Protein AF-A0A392STR0-F1 (afdb_monomer_lite)

Organism: NCBI:txid97028

Secondary structure (DSSP, 8-state):
------------TTSSS---HHHHHHHTT--GGG-----SSPEEPTTS-EE----

Structure (mmCIF, N/CA/C/O backbone):
data_AF-A0A392STR0-F1
#
_entry.id   AF-A0A392STR0-F1
#
loop_
_atom_site.group_PDB
_atom_site.id
_atom_site.type_symbol
_atom_site.label_atom_id
_atom_site.label_alt_id
_atom_site.label_comp_id
_atom_site.label_asym_id
_atom_site.label_entity_id
_atom_site.label_seq_id
_atom_site.pdbx_PDB_ins_code
_atom_site.Cartn_x
_atom_site.Cartn_y
_atom_site.Cartn_z
_atom_site.occupancy
_atom_site.B_iso_or_equiv
_atom_site.auth_seq_id
_atom_site.auth_comp_id
_atom_site.auth_asym_id
_atom_site.auth_atom_id
_atom_site.pdbx_PDB_model_num
ATOM 1 N N . MET A 1 1 ? -3.780 -20.893 -14.437 1.00 46.91 1 MET A N 1
ATOM 2 C CA . MET A 1 1 ? -4.008 -19.814 -13.452 1.00 46.91 1 MET A CA 1
ATOM 3 C C . MET A 1 1 ? -2.669 -19.534 -12.791 1.00 46.91 1 MET A C 1
ATOM 5 O O . MET A 1 1 ? -2.045 -20.489 -12.350 1.00 46.91 1 MET A O 1
ATOM 9 N N . ALA A 1 2 ? -2.164 -18.302 -12.842 1.00 57.78 2 ALA A N 1
ATOM 10 C CA . ALA A 1 2 ? -0.882 -17.971 -12.221 1.00 57.78 2 ALA A CA 1
ATOM 11 C C . ALA A 1 2 ? -1.111 -17.704 -10.727 1.00 57.78 2 ALA A C 1
ATOM 13 O O . ALA A 1 2 ? -1.893 -16.827 -10.369 1.00 57.78 2 ALA A O 1
ATOM 14 N N . ASN A 1 3 ? -0.474 -18.502 -9.871 1.00 62.44 3 ASN A N 1
ATOM 15 C CA . ASN A 1 3 ? -0.537 -18.341 -8.423 1.00 62.44 3 ASN A CA 1
ATOM 16 C C . ASN A 1 3 ? 0.466 -17.255 -8.022 1.00 62.44 3 ASN A C 1
ATOM 18 O O . ASN A 1 3 ? 1.672 -17.477 -8.106 1.00 62.44 3 ASN A O 1
ATOM 22 N N . PHE A 1 4 ? -0.023 -16.086 -7.618 1.00 63.56 4 PHE A N 1
ATOM 23 C CA . PHE A 1 4 ? 0.825 -15.007 -7.119 1.00 63.56 4 PHE A CA 1
ATOM 24 C C . PHE A 1 4 ? 0.854 -15.031 -5.592 1.00 63.56 4 PHE A C 1
ATOM 26 O O . PHE A 1 4 ? -0.188 -14.977 -4.942 1.00 63.56 4 PHE A O 1
ATOM 33 N N . GLU A 1 5 ? 2.053 -15.084 -5.018 1.00 69.38 5 GLU A N 1
ATOM 34 C CA . GLU A 1 5 ? 2.256 -14.860 -3.590 1.00 69.38 5 GLU A CA 1
ATOM 35 C C . GLU A 1 5 ? 2.244 -13.348 -3.326 1.00 69.38 5 GLU A C 1
ATOM 37 O O . GLU A 1 5 ? 3.225 -12.636 -3.570 1.00 69.38 5 GLU A O 1
ATOM 42 N N . VAL A 1 6 ? 1.101 -12.832 -2.871 1.00 65.12 6 VAL A N 1
ATOM 43 C CA . VAL A 1 6 ? 0.951 -11.410 -2.549 1.00 65.12 6 VAL A CA 1
ATOM 44 C C . VAL A 1 6 ? 1.615 -11.136 -1.204 1.00 65.12 6 VAL A C 1
ATOM 46 O O . VAL A 1 6 ? 1.064 -11.432 -0.150 1.00 65.12 6 VAL A O 1
ATOM 49 N N . ARG A 1 7 ? 2.818 -10.557 -1.244 1.00 68.81 7 ARG A N 1
ATOM 50 C CA . ARG A 1 7 ? 3.585 -10.205 -0.035 1.00 68.81 7 ARG A CA 1
ATOM 51 C C . ARG A 1 7 ? 3.301 -8.794 0.478 1.00 68.81 7 ARG A C 1
ATOM 53 O O . ARG A 1 7 ? 3.589 -8.500 1.633 1.00 68.81 7 ARG A O 1
ATOM 60 N N . ARG A 1 8 ? 2.796 -7.900 -0.380 1.00 66.75 8 ARG A N 1
ATOM 61 C CA . ARG A 1 8 ? 2.522 -6.488 -0.067 1.00 66.75 8 ARG A CA 1
ATOM 62 C C . ARG A 1 8 ? 1.353 -5.999 -0.918 1.00 66.75 8 ARG A C 1
ATOM 64 O O . ARG A 1 8 ? 1.288 -6.325 -2.100 1.00 66.75 8 ARG A O 1
ATOM 71 N N . VAL A 1 9 ? 0.474 -5.200 -0.323 1.00 69.25 9 VAL A N 1
ATOM 72 C CA . VAL A 1 9 ? -0.623 -4.507 -1.012 1.00 69.25 9 VAL A CA 1
ATOM 73 C C . VAL A 1 9 ? -0.378 -3.012 -0.874 1.00 69.25 9 VAL A C 1
ATOM 75 O O . VAL A 1 9 ? -0.058 -2.542 0.216 1.00 69.25 9 VAL A O 1
ATOM 78 N N . LEU A 1 10 ? -0.489 -2.281 -1.981 1.00 67.38 10 LEU A N 1
ATOM 79 C CA . LEU A 1 10 ? -0.421 -0.824 -1.995 1.00 67.38 10 LEU A CA 1
ATOM 80 C C . LEU A 1 10 ? -1.821 -0.269 -2.175 1.00 67.38 10 LEU A C 1
ATOM 82 O O . LEU A 1 10 ? -2.524 -0.642 -3.110 1.00 67.38 10 LEU A O 1
ATOM 86 N N . VAL A 1 11 ? -2.210 0.589 -1.240 1.00 67.44 11 VAL A N 1
ATOM 87 C CA . VAL A 1 11 ? -3.484 1.296 -1.257 1.00 67.44 11 VAL A CA 1
ATOM 88 C C . VAL A 1 11 ? -3.167 2.736 -1.622 1.00 67.44 11 VAL A C 1
ATOM 90 O O . VAL A 1 11 ? -2.483 3.419 -0.866 1.00 67.44 11 VAL A O 1
ATOM 93 N N . ASP A 1 12 ? -3.600 3.158 -2.807 1.00 64.19 12 ASP A N 1
ATOM 94 C CA . ASP A 1 12 ? -3.462 4.536 -3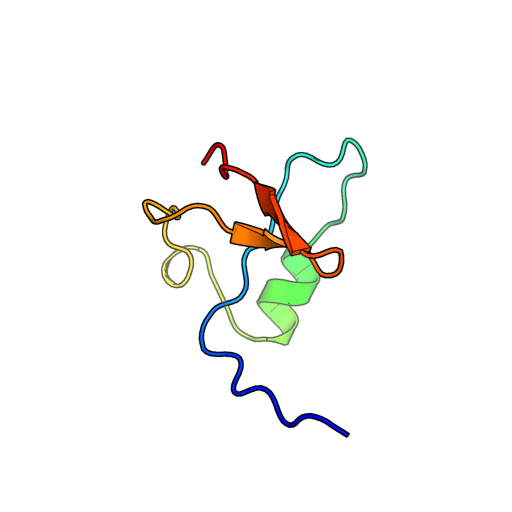.269 1.00 64.19 12 ASP A CA 1
ATOM 95 C C . ASP A 1 12 ? -4.695 5.344 -2.821 1.00 64.19 12 ASP A C 1
ATOM 97 O O . ASP A 1 12 ? -5.806 5.039 -3.269 1.00 64.19 12 ASP A O 1
ATOM 101 N N . PRO A 1 13 ? -4.543 6.348 -1.936 1.00 55.97 13 PRO A N 1
ATOM 102 C CA . PRO A 1 13 ? -5.636 7.235 -1.549 1.00 55.97 13 PRO A CA 1
ATOM 103 C C . PRO A 1 13 ? -5.949 8.299 -2.618 1.00 55.97 13 PRO A C 1
ATOM 105 O O . PRO A 1 13 ? -6.898 9.057 -2.451 1.00 55.97 13 PRO A O 1
ATOM 108 N N . GLY A 1 14 ? -5.176 8.386 -3.707 1.00 56.22 14 GLY A N 1
ATOM 109 C CA . GLY A 1 14 ? -5.267 9.430 -4.732 1.00 56.22 14 GLY A CA 1
ATOM 110 C C . GLY A 1 14 ? -6.495 9.378 -5.650 1.00 56.22 14 GLY A C 1
ATOM 111 O O . GLY A 1 14 ? -6.629 10.223 -6.537 1.00 56.22 14 GLY A O 1
ATOM 112 N N . SER A 1 15 ? -7.412 8.423 -5.463 1.00 56.50 15 SER A N 1
ATOM 113 C CA . SER A 1 15 ? -8.712 8.464 -6.136 1.00 56.50 15 SER A CA 1
ATOM 114 C C . SER A 1 15 ? -9.591 9.534 -5.485 1.00 56.50 15 SER A C 1
ATOM 116 O O . SER A 1 15 ? -9.784 9.534 -4.277 1.00 56.50 15 SER A O 1
ATOM 118 N N . SER A 1 16 ? -10.178 10.431 -6.281 1.00 53.38 16 SER A N 1
ATOM 119 C CA . SER A 1 16 ? -11.138 11.453 -5.824 1.00 53.38 16 SER A CA 1
ATOM 120 C C . SER A 1 16 ? -12.461 10.883 -5.292 1.00 53.38 16 SER A C 1
ATOM 122 O O . SER A 1 16 ? -13.356 11.635 -4.906 1.00 53.38 16 SER A O 1
ATOM 124 N N . VAL A 1 17 ? -12.600 9.558 -5.298 1.00 54.31 17 VAL A N 1
ATOM 125 C CA . VAL A 1 17 ? -13.665 8.833 -4.623 1.00 54.31 17 VAL A CA 1
ATOM 126 C C . VAL A 1 17 ? -13.162 8.509 -3.227 1.00 54.31 17 VAL A C 1
ATOM 128 O O . VAL A 1 17 ? -12.135 7.850 -3.084 1.00 54.31 17 VAL A O 1
ATOM 131 N N . 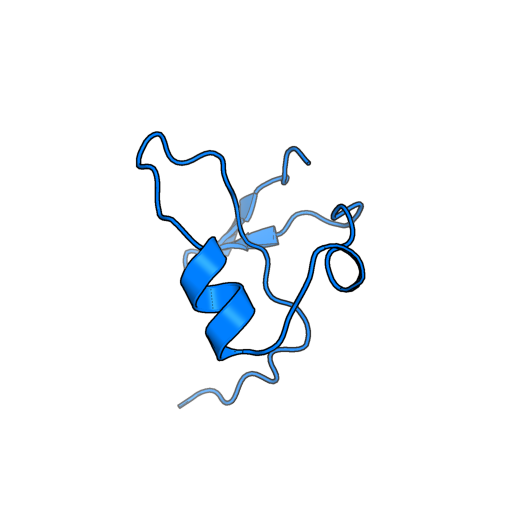ASP A 1 18 ? -13.911 8.940 -2.215 1.00 53.44 18 ASP A N 1
ATOM 132 C CA . ASP A 1 18 ? -13.752 8.520 -0.824 1.00 53.44 18 ASP A CA 1
ATOM 133 C C . ASP A 1 18 ? -14.067 7.016 -0.724 1.00 53.44 18 ASP A C 1
ATOM 135 O O . ASP A 1 18 ? -15.139 6.584 -0.298 1.00 53.44 18 ASP A O 1
ATOM 139 N N . ILE A 1 19 ? -13.166 6.182 -1.250 1.00 55.19 19 ILE A N 1
ATOM 140 C CA . ILE A 1 19 ? -13.196 4.745 -1.035 1.00 55.19 19 ILE A CA 1
ATOM 141 C C . ILE A 1 19 ? -12.733 4.596 0.405 1.00 55.19 19 ILE A C 1
ATOM 143 O O . ILE A 1 19 ? -11.536 4.538 0.678 1.00 55.19 19 ILE A O 1
ATOM 147 N N . MET A 1 20 ? -13.693 4.603 1.329 1.00 57.84 20 MET A N 1
ATOM 148 C CA . MET A 1 20 ? -13.486 4.315 2.744 1.00 57.84 20 MET A CA 1
ATOM 149 C C . MET A 1 20 ? -12.844 2.926 2.899 1.00 57.84 20 MET A C 1
ATOM 151 O O . MET A 1 20 ? -13.512 1.927 3.158 1.00 57.84 20 MET A O 1
ATOM 155 N N . TYR A 1 21 ? -11.519 2.858 2.767 1.00 65.12 21 TYR A N 1
ATOM 156 C CA . TYR A 1 21 ? -10.718 1.676 3.078 1.00 65.12 21 TYR A CA 1
ATOM 157 C C . TYR A 1 21 ? -10.626 1.434 4.585 1.00 65.12 21 TYR A C 1
ATOM 159 O O . TYR A 1 21 ? -10.165 0.372 4.986 1.00 65.12 21 TYR A O 1
ATOM 167 N N . ALA A 1 22 ? -11.095 2.370 5.420 1.00 69.38 22 ALA A N 1
ATOM 168 C CA . ALA A 1 22 ? -11.118 2.224 6.872 1.00 69.38 22 ALA A CA 1
ATOM 169 C C . ALA A 1 22 ? -11.813 0.921 7.296 1.00 69.38 22 ALA A C 1
ATOM 171 O O . ALA A 1 22 ? -11.212 0.106 7.991 1.00 69.38 22 ALA A O 1
ATOM 172 N N . HIS A 1 23 ? -13.018 0.658 6.777 1.00 74.38 23 HIS A N 1
ATOM 173 C CA . HIS A 1 23 ? -13.741 -0.568 7.116 1.00 74.38 23 HIS A CA 1
ATOM 174 C C . HIS A 1 23 ? -13.067 -1.832 6.560 1.00 74.38 23 HIS A C 1
ATOM 176 O O . HIS A 1 23 ? -13.077 -2.888 7.194 1.00 74.38 23 HIS A O 1
ATOM 182 N N . THR A 1 24 ? -12.429 -1.731 5.390 1.00 76.56 24 THR A N 1
ATOM 183 C CA . THR A 1 24 ? -11.623 -2.824 4.836 1.00 76.56 24 THR A CA 1
ATOM 184 C C . THR A 1 24 ? -10.455 -3.145 5.761 1.00 76.56 24 THR A C 1
ATOM 186 O O . THR A 1 24 ? -10.283 -4.311 6.105 1.00 76.56 24 THR A O 1
ATOM 189 N N . PHE A 1 25 ? -9.695 -2.136 6.203 1.00 78.56 25 PHE A N 1
ATOM 190 C CA . PHE A 1 25 ? -8.579 -2.299 7.135 1.00 78.56 25 PHE A CA 1
ATOM 191 C C . PHE A 1 25 ? -9.030 -2.910 8.461 1.00 78.56 25 PHE A C 1
ATOM 193 O O . PHE A 1 25 ? -8.407 -3.869 8.911 1.00 78.56 25 PHE A O 1
ATOM 200 N N . GLU A 1 26 ? -10.149 -2.449 9.025 1.00 78.88 26 GLU A N 1
ATOM 201 C CA . GLU A 1 26 ? -10.761 -3.048 10.218 1.00 78.88 26 GLU A CA 1
ATOM 202 C C . GLU A 1 26 ? -11.105 -4.529 10.007 1.00 78.88 26 GLU A C 1
ATOM 204 O O . GLU A 1 26 ? -10.761 -5.372 10.836 1.00 78.88 26 GLU A O 1
ATOM 209 N N . THR A 1 27 ? -11.733 -4.863 8.874 1.00 82.31 27 THR A N 1
ATOM 210 C CA . THR A 1 27 ? -12.150 -6.237 8.541 1.00 82.31 27 THR A CA 1
ATOM 211 C C . THR A 1 27 ? -10.957 -7.190 8.457 1.00 82.31 27 THR A C 1
ATOM 213 O O . THR A 1 27 ? -11.050 -8.339 8.890 1.00 82.31 27 THR A O 1
ATOM 216 N N . ILE A 1 28 ? -9.817 -6.716 7.944 1.00 82.50 28 ILE A N 1
ATOM 217 C CA . ILE A 1 28 ? -8.564 -7.488 7.887 1.00 82.50 28 ILE A CA 1
ATOM 218 C C . ILE A 1 28 ? -7.645 -7.242 9.094 1.00 82.50 28 ILE A C 1
ATOM 220 O O . ILE A 1 28 ? -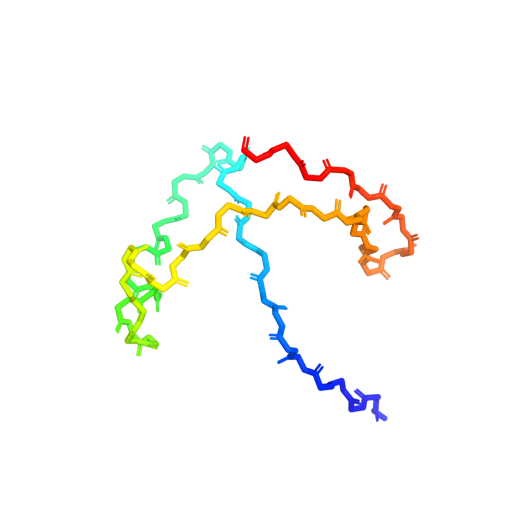6.490 -7.662 9.078 1.00 82.50 28 ILE A O 1
ATOM 224 N N . GLN A 1 29 ? -8.165 -6.602 10.147 1.00 85.69 29 GLN A N 1
ATOM 225 C CA . GLN A 1 29 ? -7.492 -6.361 11.428 1.00 85.69 29 GLN A CA 1
ATOM 226 C C . GLN A 1 29 ? -6.172 -5.582 11.310 1.00 85.69 29 GLN A C 1
ATOM 228 O O . GLN A 1 29 ? -5.243 -5.778 12.097 1.00 85.69 29 GLN A O 1
ATOM 233 N N . LEU A 1 30 ? -6.089 -4.674 10.339 1.00 83.31 30 LEU A N 1
ATOM 234 C CA . LEU A 1 30 ? -4.996 -3.718 10.214 1.00 83.31 30 LEU A CA 1
ATOM 235 C C . LEU A 1 30 ? -5.374 -2.395 10.879 1.00 83.31 30 LEU A C 1
ATOM 237 O O . LEU A 1 30 ? -6.503 -1.921 10.782 1.00 83.31 30 LEU A O 1
ATOM 241 N N . ASN A 1 31 ? -4.397 -1.777 11.532 1.00 81.75 31 ASN A N 1
ATOM 242 C CA . ASN A 1 31 ? -4.485 -0.417 12.056 1.00 81.75 31 ASN A CA 1
ATOM 243 C C . ASN A 1 31 ? -3.331 0.442 11.517 1.00 81.75 31 ASN A C 1
ATOM 245 O O . ASN A 1 31 ? -2.435 -0.059 10.839 1.00 81.75 31 ASN A O 1
ATOM 249 N N . GLU A 1 32 ? -3.326 1.734 11.849 1.00 77.75 32 GLU A N 1
ATOM 250 C CA . GLU A 1 32 ? -2.322 2.699 11.375 1.00 77.75 32 GLU A CA 1
ATOM 251 C C . GLU A 1 32 ? -0.872 2.255 11.621 1.00 77.75 32 GLU A C 1
ATOM 253 O O . GLU A 1 32 ? -0.002 2.531 10.803 1.00 77.75 32 GLU A O 1
ATOM 258 N N . ARG A 1 33 ? -0.592 1.505 12.697 1.00 82.69 33 ARG A N 1
ATOM 259 C CA . ARG A 1 33 ? 0.766 1.012 12.999 1.00 82.69 33 ARG A CA 1
ATOM 260 C C . ARG A 1 33 ? 1.211 -0.115 12.071 1.00 82.69 33 ARG A C 1
ATOM 262 O O . ARG A 1 33 ? 2.400 -0.410 11.998 1.00 82.69 33 ARG A O 1
ATOM 269 N N . ASN A 1 34 ? 0.269 -0.774 11.401 1.00 80.06 34 ASN A N 1
ATOM 270 C CA . ASN A 1 34 ? 0.558 -1.769 10.374 1.00 80.06 34 ASN A CA 1
ATOM 271 C C . ASN A 1 34 ? 0.805 -1.127 9.004 1.00 80.06 34 ASN A C 1
ATOM 273 O O . ASN A 1 34 ? 1.300 -1.801 8.101 1.00 80.06 34 ASN A O 1
ATOM 277 N N . LEU A 1 35 ? 0.459 0.152 8.841 1.00 76.50 35 LEU A N 1
ATOM 278 C CA . LEU A 1 35 ? 0.694 0.898 7.618 1.00 76.50 35 LEU A CA 1
ATOM 279 C C . LEU A 1 35 ? 2.084 1.532 7.680 1.00 76.50 35 LEU A C 1
ATOM 281 O O . LEU A 1 35 ? 2.506 2.097 8.685 1.00 76.50 35 LEU A O 1
ATOM 285 N N . THR A 1 36 ? 2.835 1.417 6.594 1.00 75.94 36 THR A N 1
ATOM 286 C CA . THR A 1 36 ? 4.132 2.077 6.445 1.00 75.94 36 THR A CA 1
ATOM 287 C C . THR A 1 36 ? 4.141 2.769 5.103 1.00 75.94 36 THR A C 1
ATOM 289 O O . THR A 1 36 ? 3.740 2.167 4.103 1.00 75.94 36 THR A O 1
ATOM 292 N N . LEU A 1 37 ? 4.612 4.018 5.088 1.00 75.62 37 LEU A N 1
ATOM 293 C CA . LEU A 1 37 ? 4.796 4.759 3.851 1.00 75.62 37 LEU A CA 1
ATOM 294 C C . LEU A 1 37 ? 5.629 3.921 2.885 1.00 75.62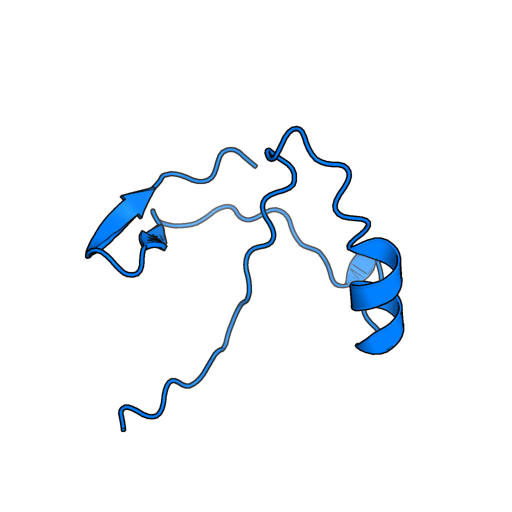 37 LEU A C 1
ATOM 296 O O . LEU A 1 37 ? 6.705 3.419 3.229 1.00 75.62 37 LEU A O 1
ATOM 300 N N . TYR A 1 38 ? 5.128 3.755 1.670 1.00 74.75 38 TYR A N 1
ATOM 301 C CA . TYR A 1 38 ? 5.883 3.038 0.667 1.00 74.75 38 TYR A CA 1
ATOM 302 C C . TYR A 1 38 ? 6.994 3.926 0.119 1.00 74.75 38 TYR A C 1
ATOM 304 O O . TYR A 1 38 ? 6.750 4.878 -0.614 1.00 74.75 38 TYR A O 1
ATOM 312 N N . VAL A 1 39 ? 8.230 3.575 0.461 1.00 75.06 39 VAL A N 1
ATOM 313 C CA . VAL A 1 39 ? 9.443 4.178 -0.092 1.00 75.06 39 VAL A CA 1
ATOM 314 C C . VAL A 1 39 ? 10.211 3.064 -0.794 1.00 75.06 39 VAL A C 1
ATOM 316 O O . VAL A 1 39 ? 11.022 2.367 -0.187 1.00 75.06 39 VAL A O 1
ATOM 319 N N . GLY A 1 40 ? 9.869 2.809 -2.054 1.00 77.69 40 GLY A N 1
ATOM 320 C CA . GLY A 1 40 ? 10.394 1.673 -2.805 1.00 77.69 40 GLY A CA 1
ATOM 321 C C . GLY A 1 40 ? 10.460 1.922 -4.306 1.00 77.69 40 GLY A C 1
ATOM 322 O O . GLY A 1 40 ? 10.379 3.058 -4.766 1.00 77.69 40 GLY A O 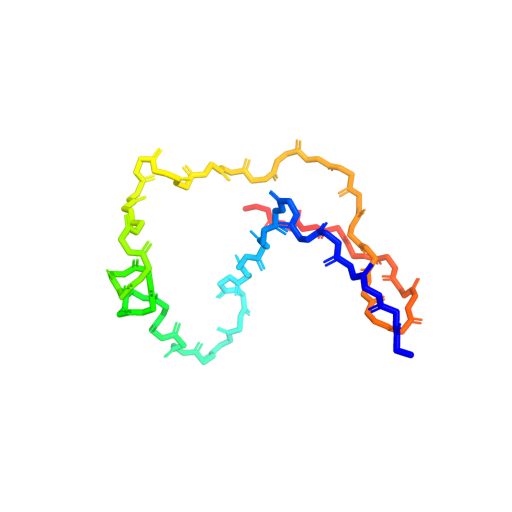1
ATOM 323 N N . SER A 1 41 ? 10.665 0.842 -5.053 1.00 82.38 41 SER A N 1
ATOM 324 C CA . SER A 1 41 ? 10.739 0.852 -6.514 1.00 82.38 41 SER A CA 1
ATOM 325 C C . SER A 1 41 ? 9.404 1.217 -7.161 1.00 82.38 41 SER A C 1
ATOM 327 O O . SER A 1 41 ? 8.347 1.151 -6.536 1.00 82.38 41 SER A O 1
ATOM 329 N N . ASP A 1 42 ? 9.450 1.547 -8.446 1.00 84.38 42 ASP A N 1
ATOM 330 C CA . ASP A 1 42 ? 8.236 1.719 -9.233 1.00 84.38 42 ASP A CA 1
ATOM 331 C C . ASP A 1 42 ? 7.400 0.429 -9.220 1.00 84.38 42 ASP A C 1
ATOM 333 O O . ASP A 1 42 ? 7.922 -0.693 -9.203 1.00 84.38 42 ASP A O 1
ATOM 337 N N . LEU A 1 43 ? 6.083 0.592 -9.234 1.00 79.25 43 LEU A N 1
ATOM 338 C CA . LEU A 1 43 ? 5.127 -0.505 -9.229 1.00 79.25 43 LEU A CA 1
ATOM 339 C C . LEU A 1 43 ? 4.745 -0.853 -10.654 1.00 79.25 43 LEU A C 1
ATOM 341 O O . LEU A 1 43 ? 4.465 0.033 -11.453 1.00 79.25 43 LEU A O 1
ATOM 345 N N . GLN A 1 44 ? 4.658 -2.142 -10.952 1.00 81.00 44 GLN A N 1
ATOM 346 C CA . GLN A 1 44 ? 4.141 -2.604 -12.229 1.00 81.00 44 GLN A CA 1
ATOM 347 C C . GLN A 1 44 ? 2.625 -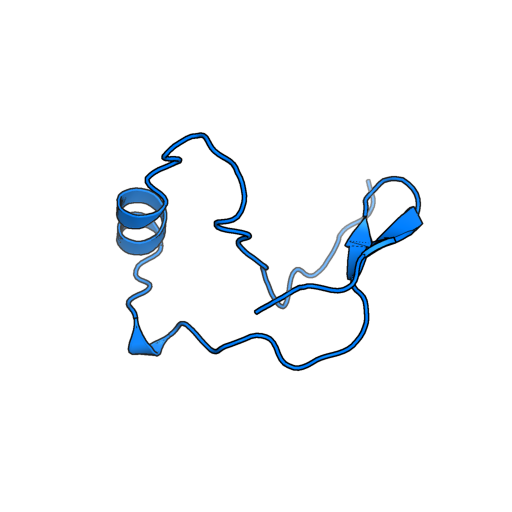2.818 -12.135 1.00 81.00 44 GLN A C 1
ATOM 349 O O . GLN A 1 44 ? 2.152 -3.630 -11.340 1.00 81.00 44 GLN A O 1
ATOM 354 N N . GLY A 1 45 ? 1.861 -2.097 -12.953 1.00 79.38 45 GLY A N 1
ATOM 355 C CA . GLY A 1 45 ? 0.427 -2.311 -13.128 1.00 79.38 45 GLY A CA 1
ATOM 356 C C . GLY A 1 45 ? 0.125 -3.572 -13.943 1.00 79.38 45 GLY A C 1
ATOM 357 O O . GLY A 1 45 ? 0.994 -4.131 -14.609 1.00 79.38 45 GLY A O 1
ATOM 358 N N . PHE A 1 46 ? -1.137 -4.009 -13.952 1.00 75.62 46 PHE A N 1
ATOM 359 C CA . PHE A 1 46 ? -1.559 -5.214 -14.688 1.00 75.62 46 PHE A CA 1
ATOM 360 C C . PHE A 1 46 ? -1.339 -5.134 -16.206 1.00 75.62 46 PHE A C 1
ATOM 362 O O . PHE A 1 46 ? -1.209 -6.159 -16.867 1.00 75.62 46 PHE A O 1
ATOM 369 N N . ASN A 1 47 ? -1.272 -3.923 -16.758 1.00 85.19 47 ASN A N 1
ATOM 370 C CA . ASN A 1 47 ? -0.926 -3.671 -18.158 1.00 85.19 47 ASN A CA 1
ATOM 371 C C . ASN A 1 47 ? 0.595 -3.634 -18.412 1.00 85.19 47 ASN A C 1
ATOM 373 O O . ASN A 1 47 ? 1.021 -3.297 -19.513 1.00 85.19 47 ASN A O 1
ATOM 377 N N . GLY A 1 48 ? 1.413 -3.928 -17.399 1.00 82.69 48 GLY A N 1
ATOM 378 C CA . GLY A 1 48 ? 2.869 -3.860 -17.459 1.00 82.69 48 GLY A CA 1
ATOM 379 C C . GLY A 1 48 ? 3.450 -2.452 -17.313 1.00 82.69 48 GLY A C 1
ATOM 380 O O . GLY A 1 48 ? 4.674 -2.324 -17.303 1.00 82.69 48 GLY A O 1
ATOM 381 N N . ALA A 1 49 ? 2.619 -1.411 -17.189 1.00 85.50 49 ALA A N 1
ATOM 382 C CA . ALA A 1 49 ? 3.088 -0.038 -17.029 1.00 85.50 49 ALA A CA 1
ATOM 383 C C . ALA A 1 49 ? 3.697 0.175 -15.640 1.00 85.50 49 ALA A C 1
ATOM 385 O O . ALA A 1 49 ? 3.146 -0.283 -14.640 1.00 85.50 49 ALA A O 1
ATOM 386 N N . MET A 1 50 ? 4.811 0.904 -15.581 1.00 86.94 50 MET A N 1
ATOM 387 C CA . MET A 1 50 ? 5.434 1.292 -14.318 1.00 86.94 50 MET A CA 1
ATOM 388 C C . MET A 1 50 ? 4.790 2.580 -13.795 1.00 86.94 50 MET A C 1
ATOM 390 O O . MET A 1 50 ? 4.650 3.547 -14.544 1.00 86.94 50 MET A O 1
ATOM 394 N N . THR A 1 51 ? 4.414 2.605 -12.519 1.00 82.00 51 THR A N 1
ATOM 395 C CA . THR A 1 51 ? 3.937 3.800 -11.818 1.00 82.00 51 THR A CA 1
ATOM 396 C C . THR A 1 51 ? 4.812 4.082 -10.609 1.00 82.00 51 THR A C 1
ATOM 398 O O . THR A 1 51 ? 5.137 3.180 -9.834 1.00 82.00 51 THR A O 1
ATOM 401 N N . LYS A 1 52 ? 5.191 5.348 -10.444 1.00 81.88 52 LYS A N 1
ATOM 402 C CA . LYS A 1 52 ? 5.889 5.809 -9.252 1.00 81.88 52 LYS A CA 1
ATOM 403 C C . LYS A 1 52 ? 4.840 6.214 -8.215 1.00 81.88 52 LYS A C 1
ATOM 405 O O . LYS A 1 52 ? 4.127 7.189 -8.460 1.00 81.88 52 LYS A O 1
ATOM 410 N N . PRO A 1 53 ? 4.717 5.499 -7.085 1.00 72.12 53 PRO A N 1
ATOM 411 C CA . PRO A 1 53 ? 3.805 5.907 -6.030 1.00 72.12 53 PRO A CA 1
ATOM 412 C C . PRO A 1 53 ? 4.308 7.219 -5.422 1.00 72.12 53 PRO A C 1
ATOM 414 O O . PRO A 1 53 ? 5.467 7.331 -5.016 1.00 72.12 53 PRO A O 1
ATOM 417 N N . TRP A 1 54 ? 3.436 8.219 -5.389 1.00 63.19 54 TRP A N 1
ATOM 418 C CA . TRP A 1 54 ? 3.652 9.441 -4.626 1.00 63.19 54 TRP A CA 1
ATOM 419 C C . TRP A 1 54 ? 3.068 9.150 -3.249 1.00 63.19 54 TRP A C 1
ATOM 421 O O . TRP A 1 54 ? 1.854 9.051 -3.112 1.00 63.19 54 TRP A O 1
ATOM 431 N N . GLY A 1 55 ? 3.950 8.830 -2.301 1.00 55.75 55 GLY A N 1
ATOM 432 C CA . GLY A 1 55 ? 3.563 8.534 -0.922 1.00 55.75 55 GLY A CA 1
ATOM 433 C C . GLY A 1 55 ? 2.872 9.707 -0.243 1.00 55.75 55 GLY A C 1
ATOM 434 O O . GLY A 1 55 ? 3.174 10.862 -0.620 1.00 55.75 55 GLY A O 1
#

Foldseek 3Di:
DDDDDCPDDDDAPPPPDPPVCVVVCVVVVHDPVNDDPDDDAFDQDPVRDTHDDPD

Sequence (55 aa):
MANFEVRRVLVDPGSSVDIMYAHTFETIQLNERNLTLYVGSDLQGFNGAMTKPWG

pLDDT: mean 71.7, std 10.64, range [46.91, 86.94]

Radius of gyration: 13.08 Å; chains: 1; bounding box: 24×31×31 Å